Protein AF-A0A1B7HMC9-F1 (afdb_monomer_lite)

Radius of gyration: 49.66 Å; chains: 1; bounding box: 101×37×145 Å

InterPro domains:
  IPR019659 Protein of unknown function DUF2514 [PF10721] (7-173)

Sequence (177 aa):
MKTRYQLLIIAFVAAALGGIGYALHYNGYESGKFDDNQAWNIKWAERDGKDLLELAGRQEQERTEEQRRQNEINQVTADAQTQLDKARLDAAHAEHSADQLQLTITNIRRQLAASETSKLSSAATAGAARATATDMFAQLLIESDKAAGEYAAAADRARIAGLACERSYDAVVNHAE

Foldseek 3Di:
DVVVVVVVVVVVVVVVVVVVVVVVVVVVVVVVVVVVVVVVVVVVVVVVVVVVVVVVVVVVVVVVLVVQLVVQLVVLVVVLVVLLVVLVVVLVVLVVVLVVVLVVLVVVLVVLVVVLVVDDDPVSVVSVVVSVVSVVVSVVVSVVSVVVSVVSNVVSNVVSVVSSVVSSCCSVPVPPD

pLDDT: mean 89.77, std 12.34, range [39.28, 98.5]

Organism: NCBI:txid1354253

Secondary structure (DSSP, 8-state):
-HHHHHHHHHHHHHHHHHHHHHHHHHHHHHHHHHHHHHHHHHHHHHHHHHHHHHHHHHHHHHHHHHHHHHHHHHHHHHHHHHHHHHHHHHHHHHHHHHHHHHHHHHHHHHHHHHHHTT--SHHHHHHHHHHHHHHHHHHHHHHHHHHHHHHHHHHHHHHHHHHHHHHHHHHHHTT--

Structure (mmCIF, N/CA/C/O backbone):
data_AF-A0A1B7HMC9-F1
#
_entry.id   AF-A0A1B7HMC9-F1
#
loop_
_atom_site.group_PDB
_atom_site.id
_atom_site.type_symbol
_atom_site.label_atom_id
_atom_site.label_alt_id
_atom_site.label_comp_id
_atom_site.label_asym_id
_atom_site.label_entity_id
_atom_site.label_seq_id
_atom_site.pdbx_PDB_ins_code
_atom_site.Cartn_x
_atom_site.Cartn_y
_atom_site.Cartn_z
_atom_site.occupancy
_atom_site.B_iso_or_equiv
_atom_site.auth_seq_id
_atom_site.auth_comp_id
_atom_site.auth_asym_id
_atom_site.auth_atom_id
_atom_site.pdbx_PDB_model_num
ATOM 1 N N . MET A 1 1 ? 55.358 -24.977 -86.399 1.00 62.75 1 MET A N 1
ATOM 2 C CA . MET A 1 1 ? 55.686 -24.486 -85.036 1.00 62.75 1 MET A CA 1
ATOM 3 C C . MET A 1 1 ? 55.059 -23.124 -84.722 1.00 62.75 1 MET A C 1
ATOM 5 O O . MET A 1 1 ? 54.443 -23.004 -83.673 1.00 62.75 1 MET A O 1
ATOM 9 N N . LYS A 1 2 ? 55.122 -22.136 -85.628 1.00 69.88 2 LYS A N 1
ATOM 10 C CA . LYS A 1 2 ? 54.624 -20.759 -85.415 1.00 69.88 2 LYS A CA 1
ATOM 11 C C . LYS A 1 2 ? 53.134 -20.641 -85.025 1.00 69.88 2 LYS A C 1
ATOM 13 O O . LYS A 1 2 ? 52.815 -19.960 -84.060 1.00 69.88 2 LYS A O 1
ATOM 18 N N . THR A 1 3 ? 52.241 -21.366 -85.699 1.00 76.25 3 THR A N 1
ATOM 19 C CA . THR A 1 3 ? 50.784 -21.336 -85.439 1.00 76.25 3 THR A CA 1
ATOM 20 C C . THR A 1 3 ? 50.381 -21.959 -84.101 1.00 76.25 3 THR A C 1
ATOM 22 O O . THR A 1 3 ? 49.510 -21.440 -83.413 1.00 76.25 3 THR A O 1
ATOM 25 N N . ARG A 1 4 ? 51.055 -23.038 -83.681 1.00 77.94 4 ARG A N 1
ATOM 26 C CA . ARG A 1 4 ? 50.844 -23.660 -82.361 1.00 77.94 4 ARG A CA 1
ATOM 27 C C . ARG A 1 4 ? 51.242 -22.723 -81.218 1.00 77.94 4 ARG A C 1
ATOM 29 O O . ARG A 1 4 ? 50.529 -22.639 -80.229 1.00 77.94 4 ARG A O 1
ATOM 36 N N . TYR A 1 5 ? 52.341 -21.989 -81.381 1.00 81.12 5 TYR A N 1
ATOM 37 C CA . TYR A 1 5 ? 52.798 -21.012 -80.393 1.00 81.12 5 TYR A CA 1
ATOM 38 C C . TYR A 1 5 ? 51.840 -19.814 -80.282 1.00 81.12 5 TYR A C 1
ATOM 40 O O . TYR A 1 5 ? 51.532 -19.371 -79.183 1.00 81.12 5 TYR A O 1
ATOM 48 N N . GLN A 1 6 ? 51.288 -19.344 -81.407 1.00 82.81 6 GLN A N 1
ATOM 49 C CA . GLN A 1 6 ? 50.284 -18.271 -81.416 1.00 82.81 6 GLN A CA 1
ATOM 50 C C . GLN A 1 6 ? 48.989 -18.652 -80.683 1.00 82.81 6 GLN A C 1
ATOM 52 O O . GLN A 1 6 ? 48.467 -17.840 -79.926 1.00 82.81 6 GLN A O 1
ATOM 57 N N . LEU A 1 7 ? 48.492 -19.882 -80.849 1.00 86.50 7 LEU A N 1
ATOM 58 C CA . LEU A 1 7 ? 47.296 -20.351 -80.136 1.00 86.50 7 LEU A CA 1
ATOM 59 C C . LEU A 1 7 ? 47.519 -20.455 -78.621 1.00 86.50 7 LEU A C 1
ATOM 61 O O . LEU A 1 7 ? 46.642 -20.080 -77.848 1.00 86.50 7 LEU A O 1
ATOM 65 N N . LEU A 1 8 ? 48.704 -20.904 -78.195 1.00 88.00 8 LEU A N 1
ATOM 66 C CA . LEU A 1 8 ? 49.068 -20.949 -76.776 1.00 88.00 8 LEU A CA 1
ATOM 67 C C . LEU A 1 8 ? 49.170 -19.545 -76.165 1.00 88.00 8 LEU A C 1
ATOM 69 O O . LEU A 1 8 ? 48.688 -19.335 -75.055 1.00 88.00 8 LEU A O 1
ATOM 73 N N . ILE A 1 9 ? 49.725 -18.574 -76.901 1.00 88.50 9 ILE A N 1
ATOM 74 C CA . ILE A 1 9 ? 49.766 -17.173 -76.458 1.00 88.50 9 ILE A CA 1
ATOM 75 C C . ILE A 1 9 ? 48.349 -16.613 -76.297 1.00 88.50 9 ILE A C 1
ATOM 77 O O . ILE A 1 9 ? 48.056 -16.006 -75.273 1.00 88.50 9 ILE A O 1
ATOM 81 N N . ILE A 1 10 ? 47.455 -16.828 -77.268 1.00 89.50 10 ILE A N 1
ATOM 82 C CA . ILE A 1 10 ? 46.074 -16.321 -77.195 1.00 89.50 10 ILE A CA 1
ATOM 83 C C . ILE A 1 10 ? 45.329 -16.934 -76.004 1.00 89.50 10 ILE A C 1
ATOM 85 O O . ILE A 1 10 ? 44.672 -16.208 -75.260 1.00 89.50 10 ILE A O 1
ATOM 89 N N . ALA A 1 11 ? 45.463 -18.245 -75.784 1.00 90.62 11 ALA A N 1
ATOM 90 C CA . ALA A 1 11 ? 44.852 -18.917 -74.640 1.00 90.62 11 ALA A CA 1
ATOM 91 C C . ALA A 1 11 ? 45.384 -18.375 -73.302 1.00 90.62 11 ALA A C 1
ATOM 93 O O . ALA A 1 11 ? 44.604 -18.132 -72.382 1.00 90.62 11 ALA A O 1
ATOM 94 N N . PHE A 1 12 ? 46.693 -18.124 -73.210 1.00 93.75 12 PHE A N 1
ATOM 95 C CA . PHE A 1 12 ? 47.307 -17.528 -72.025 1.00 93.75 12 PHE A CA 1
ATOM 96 C C . PHE A 1 12 ? 46.808 -16.100 -71.773 1.00 93.75 12 PHE A C 1
ATOM 98 O O . PHE A 1 12 ? 46.446 -15.767 -70.648 1.00 93.75 12 PHE A O 1
ATOM 105 N N . VAL A 1 13 ? 46.720 -15.269 -72.817 1.00 94.06 13 VAL A N 1
ATOM 106 C CA . VAL A 1 13 ? 46.196 -13.898 -72.711 1.00 94.06 13 VAL A CA 1
ATOM 107 C C . VAL A 1 13 ? 44.725 -13.902 -72.288 1.00 94.06 13 VAL A C 1
ATOM 109 O O . VAL A 1 13 ? 44.351 -13.145 -71.397 1.00 94.06 13 VAL A O 1
ATOM 112 N N . ALA A 1 14 ? 43.893 -14.776 -72.858 1.00 93.31 14 ALA A N 1
ATOM 113 C CA . ALA A 1 14 ? 42.485 -14.888 -72.479 1.00 93.31 14 ALA A CA 1
ATOM 114 C C . ALA A 1 14 ? 42.310 -15.334 -71.016 1.00 93.31 14 ALA A C 1
ATOM 116 O O . ALA A 1 14 ? 41.505 -14.755 -70.288 1.00 93.31 14 ALA A O 1
ATOM 117 N N . ALA A 1 15 ? 43.099 -16.314 -70.561 1.00 94.00 15 ALA A N 1
ATOM 118 C CA . ALA A 1 15 ? 43.091 -16.757 -69.169 1.00 94.00 15 ALA A CA 1
ATOM 119 C C . ALA A 1 15 ? 43.576 -15.657 -68.209 1.00 94.00 15 ALA A C 1
ATOM 121 O O . ALA A 1 15 ? 42.969 -15.449 -67.159 1.00 94.00 15 ALA A O 1
ATOM 122 N N . ALA A 1 16 ? 44.620 -14.912 -68.586 1.00 94.94 16 ALA A N 1
ATOM 123 C CA . ALA A 1 16 ? 45.125 -13.789 -67.801 1.00 94.94 16 ALA A CA 1
ATOM 124 C C . ALA A 1 16 ? 44.074 -12.675 -67.666 1.00 94.94 16 ALA A C 1
ATOM 126 O O . ALA A 1 16 ? 43.823 -12.203 -66.560 1.00 94.94 16 ALA A O 1
ATOM 127 N N . LEU A 1 17 ? 43.405 -12.299 -68.761 1.00 95.00 17 LEU A N 1
ATOM 128 C CA . LEU A 1 17 ? 42.335 -11.297 -68.736 1.00 95.00 17 LEU A CA 1
ATOM 129 C C . LEU A 1 17 ? 41.126 -11.761 -67.912 1.00 95.00 17 LEU A C 1
ATOM 131 O O . LEU A 1 17 ? 40.585 -10.975 -67.136 1.00 95.00 17 LEU A O 1
ATOM 135 N N . GLY A 1 18 ? 40.737 -13.035 -68.023 1.00 95.00 18 GLY A N 1
ATOM 136 C CA . GLY A 1 18 ? 39.674 -13.619 -67.201 1.00 95.00 18 GLY A CA 1
ATOM 137 C C . GLY A 1 18 ? 40.011 -13.609 -65.706 1.00 95.00 18 GLY A C 1
ATOM 138 O O . GLY A 1 18 ? 39.182 -13.206 -64.892 1.00 95.00 18 GLY A O 1
ATOM 139 N N . GLY A 1 19 ? 41.243 -13.981 -65.344 1.00 95.81 19 GLY A N 1
ATOM 140 C CA . GLY A 1 19 ? 41.720 -13.952 -63.959 1.00 95.81 19 GLY A CA 1
ATOM 141 C C . GLY A 1 19 ? 41.773 -12.539 -63.374 1.00 95.81 19 GLY A C 1
ATOM 142 O O . GLY A 1 19 ? 41.333 -12.327 -62.245 1.00 95.81 19 GLY A O 1
ATOM 143 N N . ILE A 1 20 ? 42.240 -11.559 -64.155 1.00 95.12 20 ILE A N 1
ATOM 144 C CA . ILE A 1 20 ? 42.247 -10.144 -63.753 1.00 95.12 20 ILE A CA 1
ATOM 145 C C . ILE A 1 20 ? 40.815 -9.637 -63.555 1.00 95.12 20 ILE A C 1
ATOM 147 O O . ILE A 1 20 ? 40.525 -9.022 -62.530 1.00 95.12 20 ILE A O 1
ATOM 151 N N . GLY A 1 21 ? 39.905 -9.929 -64.490 1.00 96.38 21 GLY A N 1
ATOM 152 C CA . GLY A 1 21 ? 38.497 -9.545 -64.374 1.00 96.38 21 GLY A CA 1
ATOM 153 C C . GLY A 1 21 ? 37.831 -10.126 -63.124 1.00 96.38 21 GLY A C 1
ATOM 154 O O . GLY A 1 21 ? 37.174 -9.397 -62.382 1.00 96.38 21 GLY A O 1
ATOM 155 N N . TYR A 1 22 ? 38.065 -11.412 -62.843 1.00 96.12 22 TYR A N 1
ATOM 156 C CA . TYR A 1 22 ? 37.575 -12.063 -61.627 1.00 96.12 22 TYR A CA 1
ATOM 157 C C . TYR A 1 22 ? 38.139 -11.412 -60.358 1.00 96.12 22 TYR A C 1
ATOM 159 O O . TYR A 1 22 ? 37.379 -11.112 -59.441 1.00 96.12 22 TYR A O 1
ATOM 167 N N . ALA A 1 23 ? 39.448 -11.146 -60.309 1.00 94.94 23 ALA A N 1
ATOM 168 C CA . ALA A 1 23 ? 40.081 -10.516 -59.154 1.00 94.94 23 ALA A CA 1
ATOM 169 C C . ALA A 1 23 ? 39.532 -9.104 -58.895 1.00 94.94 23 ALA A C 1
ATOM 171 O O . ALA A 1 23 ? 39.254 -8.765 -57.747 1.00 94.94 23 ALA A O 1
ATOM 172 N N . LEU A 1 24 ? 39.330 -8.293 -59.939 1.00 95.19 24 LEU A N 1
ATOM 173 C CA . LEU A 1 24 ? 38.740 -6.957 -59.807 1.00 95.19 24 LEU A CA 1
ATOM 174 C C . LEU A 1 24 ? 37.296 -7.025 -59.297 1.00 95.19 24 LEU A C 1
ATOM 176 O O . LEU A 1 24 ? 36.944 -6.302 -58.367 1.00 95.19 24 LEU A O 1
ATOM 180 N N . HIS A 1 25 ? 36.482 -7.923 -59.859 1.00 95.81 25 HIS A N 1
ATOM 181 C CA . HIS A 1 25 ? 35.101 -8.111 -59.419 1.00 95.81 25 HIS A CA 1
ATOM 182 C C . HIS A 1 25 ? 35.027 -8.603 -57.967 1.00 95.81 25 HIS A C 1
ATOM 184 O O . HIS A 1 25 ? 34.264 -8.059 -57.176 1.00 95.81 25 HIS A O 1
ATOM 190 N N . TYR A 1 26 ? 35.830 -9.605 -57.598 1.00 95.44 26 TYR A N 1
ATOM 191 C CA . TYR A 1 26 ? 35.846 -10.172 -56.249 1.00 95.44 26 TYR A CA 1
ATOM 192 C C . TYR A 1 26 ? 36.278 -9.143 -55.197 1.00 95.44 26 TYR A C 1
ATOM 194 O O . TYR A 1 26 ? 35.576 -8.956 -54.207 1.00 95.44 26 TYR A O 1
ATOM 202 N N . ASN A 1 27 ? 37.389 -8.429 -55.426 1.00 94.31 27 ASN A N 1
ATOM 203 C CA . ASN A 1 27 ? 37.856 -7.400 -54.491 1.00 94.31 27 ASN A CA 1
ATOM 204 C C . ASN A 1 27 ? 36.856 -6.240 -54.374 1.00 94.31 27 ASN A C 1
ATOM 206 O O . ASN A 1 27 ? 36.602 -5.770 -53.269 1.00 94.31 27 ASN A O 1
ATOM 210 N N . GLY A 1 28 ? 36.259 -5.804 -55.489 1.00 95.25 28 GLY A N 1
ATOM 211 C CA . GLY A 1 28 ? 35.226 -4.766 -55.472 1.00 95.25 28 GLY A CA 1
ATOM 212 C C . GLY A 1 28 ? 33.970 -5.194 -54.708 1.00 95.25 28 GLY A C 1
ATOM 213 O O . GLY A 1 28 ? 33.452 -4.427 -53.901 1.00 95.25 28 GLY A O 1
ATOM 214 N N . TYR A 1 29 ? 33.511 -6.432 -54.912 1.00 95.38 29 TYR A N 1
ATOM 215 C CA . TYR A 1 29 ? 32.356 -6.995 -54.210 1.00 95.38 29 TYR A CA 1
ATOM 216 C C . TYR A 1 29 ? 32.592 -7.122 -52.699 1.00 95.38 29 TYR A C 1
ATOM 218 O O . TYR A 1 29 ? 31.737 -6.720 -51.911 1.00 95.38 29 TYR A O 1
ATOM 226 N N . GLU A 1 30 ? 33.752 -7.639 -52.283 1.00 94.62 30 GLU A N 1
ATOM 227 C CA . GLU A 1 30 ? 34.087 -7.766 -50.859 1.00 94.62 30 GLU A CA 1
ATOM 228 C C . GLU A 1 30 ? 34.289 -6.402 -50.185 1.00 94.62 30 GLU A C 1
ATOM 230 O O . GLU A 1 30 ? 33.806 -6.209 -49.070 1.00 94.62 30 GLU A O 1
ATOM 235 N N . SER A 1 31 ? 34.911 -5.431 -50.867 1.00 94.75 31 SER A N 1
ATOM 236 C CA . SER A 1 31 ? 35.015 -4.054 -50.361 1.00 94.75 31 SER A CA 1
ATOM 237 C C . SER A 1 31 ? 33.635 -3.422 -50.173 1.00 94.75 31 SER A C 1
ATOM 239 O O . SER A 1 31 ? 33.355 -2.882 -49.109 1.00 94.75 31 SER A O 1
ATOM 241 N N . GLY A 1 32 ? 32.747 -3.544 -51.166 1.00 95.06 32 GLY A N 1
ATOM 242 C CA . GLY A 1 32 ? 31.390 -3.000 -51.075 1.00 95.06 32 GLY A CA 1
ATOM 243 C C . GLY A 1 32 ? 30.581 -3.631 -49.941 1.00 95.06 32 GLY A C 1
ATOM 244 O O . GLY A 1 32 ? 29.964 -2.923 -49.153 1.00 95.06 32 GLY A O 1
ATOM 245 N N . LYS A 1 33 ? 30.649 -4.961 -49.789 1.00 96.25 33 LYS A N 1
ATOM 246 C CA . LYS A 1 33 ? 30.034 -5.658 -48.649 1.00 96.25 33 LYS A CA 1
ATOM 247 C C . LYS A 1 33 ? 30.577 -5.183 -47.308 1.00 96.25 33 LYS A C 1
ATOM 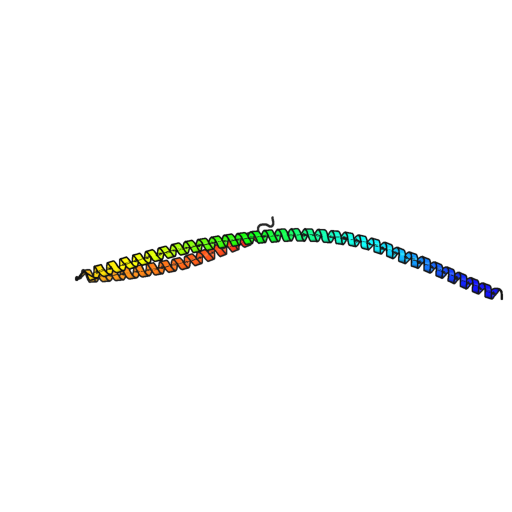249 O O . LYS A 1 33 ? 29.807 -5.085 -46.356 1.00 96.25 33 LYS A O 1
ATOM 254 N N . PHE A 1 34 ? 31.887 -4.966 -47.207 1.00 94.69 34 PHE A N 1
ATOM 255 C CA . PHE A 1 34 ? 32.511 -4.508 -45.972 1.00 94.69 34 PHE A CA 1
ATOM 256 C C . PHE A 1 34 ? 32.007 -3.114 -45.581 1.00 94.69 34 PHE A C 1
ATOM 258 O O . PHE A 1 34 ? 31.570 -2.937 -44.443 1.00 94.69 34 PHE A O 1
ATOM 265 N N . ASP A 1 35 ? 31.994 -2.173 -46.527 1.00 95.75 35 ASP A N 1
ATOM 266 C CA . ASP A 1 35 ? 31.519 -0.803 -46.310 1.00 95.75 35 ASP A CA 1
ATOM 267 C C . ASP A 1 35 ? 30.026 -0.778 -45.949 1.00 95.75 35 ASP A C 1
ATOM 269 O O . ASP A 1 35 ? 29.634 -0.141 -44.967 1.00 95.75 35 ASP A O 1
ATOM 273 N N . ASP A 1 36 ? 29.196 -1.540 -46.672 1.00 96.62 36 ASP A N 1
ATOM 274 C CA . ASP A 1 36 ? 27.768 -1.679 -46.371 1.00 96.62 36 ASP A CA 1
ATOM 275 C C . ASP A 1 36 ? 27.554 -2.273 -44.976 1.00 96.62 36 ASP A C 1
ATOM 277 O O . ASP A 1 36 ? 26.768 -1.746 -44.187 1.00 96.62 36 ASP A O 1
ATOM 281 N N . ASN A 1 37 ? 28.269 -3.347 -44.631 1.00 97.31 37 ASN A N 1
ATOM 282 C CA . ASN A 1 37 ? 28.161 -3.981 -43.320 1.00 97.31 37 ASN A CA 1
ATOM 283 C C . ASN A 1 37 ? 28.594 -3.024 -42.201 1.00 97.31 37 ASN A C 1
ATOM 285 O O . ASN A 1 37 ? 27.930 -2.944 -41.171 1.00 97.31 37 ASN A O 1
ATOM 289 N N . GLN A 1 38 ? 29.669 -2.255 -42.398 1.00 97.06 38 GLN A N 1
ATOM 290 C CA . GLN A 1 38 ? 30.097 -1.236 -41.440 1.00 97.06 38 GLN A CA 1
ATOM 291 C C . GLN A 1 38 ? 29.033 -0.141 -41.278 1.00 97.06 38 GLN A C 1
ATOM 293 O O . GLN A 1 38 ? 28.673 0.201 -40.149 1.00 97.06 38 GLN A O 1
ATOM 298 N N . ALA A 1 39 ? 28.490 0.372 -42.384 1.00 97.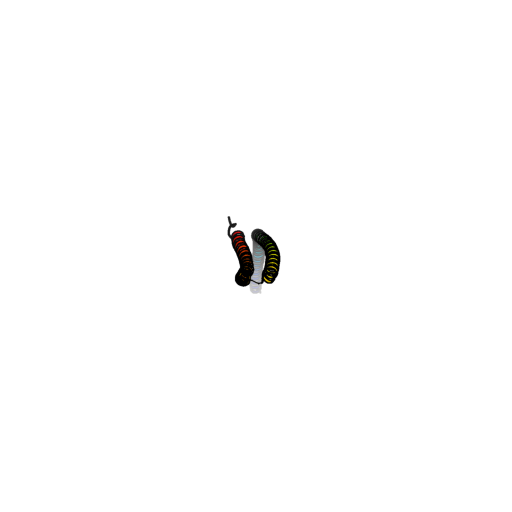38 39 ALA A N 1
ATOM 299 C CA . ALA A 1 39 ? 27.448 1.392 -42.368 1.00 97.38 39 ALA A CA 1
ATOM 300 C C . ALA A 1 39 ? 26.170 0.898 -41.669 1.00 97.38 39 ALA A C 1
ATOM 302 O O . ALA A 1 39 ? 25.568 1.636 -40.884 1.00 97.38 39 ALA A O 1
ATOM 303 N N . TRP A 1 40 ? 25.761 -0.350 -41.908 1.00 97.94 40 TRP A N 1
ATOM 304 C CA . TRP A 1 40 ? 24.619 -0.967 -41.232 1.00 97.94 40 TRP A CA 1
ATOM 305 C C . TRP A 1 40 ? 24.872 -1.206 -39.744 1.00 97.94 40 TRP A C 1
ATOM 307 O O . TRP A 1 40 ? 24.000 -0.887 -38.937 1.00 97.94 40 TRP A O 1
ATOM 317 N N . ASN A 1 41 ? 26.066 -1.667 -39.362 1.00 98.00 41 ASN A N 1
ATOM 318 C CA . ASN A 1 41 ? 26.430 -1.849 -37.955 1.00 98.00 41 ASN A CA 1
ATOM 319 C C . ASN A 1 41 ? 26.354 -0.535 -37.169 1.00 98.00 41 ASN A C 1
ATOM 321 O O . ASN A 1 41 ? 25.841 -0.523 -36.053 1.00 98.00 41 ASN A O 1
ATOM 325 N N . ILE A 1 42 ? 26.808 0.581 -37.753 1.00 97.88 42 ILE A N 1
ATOM 326 C CA . ILE A 1 42 ? 26.701 1.907 -37.124 1.00 97.88 42 ILE A CA 1
ATOM 327 C C . ILE A 1 42 ? 25.231 2.305 -36.947 1.00 97.88 42 ILE A C 1
ATOM 329 O O . ILE A 1 42 ? 24.839 2.728 -35.861 1.00 97.88 42 ILE A O 1
ATOM 333 N N . LYS A 1 43 ? 24.400 2.128 -37.982 1.00 98.00 43 LYS A N 1
ATOM 334 C CA . LYS A 1 43 ? 22.963 2.446 -37.916 1.00 98.00 43 LYS A CA 1
ATOM 335 C C . LYS A 1 43 ? 22.233 1.620 -36.857 1.00 98.00 43 LYS A C 1
ATOM 337 O O . LYS A 1 43 ? 21.375 2.153 -36.158 1.00 98.00 43 LYS A O 1
ATOM 342 N N . TRP A 1 44 ? 22.552 0.332 -36.737 1.00 98.31 44 TRP A N 1
ATOM 343 C CA . TRP A 1 44 ? 21.976 -0.522 -35.699 1.00 98.31 44 TRP A CA 1
ATOM 344 C C . TRP A 1 44 ? 22.454 -0.126 -34.311 1.00 98.31 44 TRP A C 1
ATOM 346 O O . TRP A 1 44 ? 21.617 0.012 -33.434 1.00 98.31 44 TRP A O 1
ATOM 356 N N . ALA A 1 45 ? 23.746 0.154 -34.124 1.00 98.19 45 ALA A N 1
ATOM 357 C CA . ALA A 1 45 ? 24.254 0.621 -32.837 1.00 98.19 45 ALA A CA 1
ATOM 358 C C . ALA A 1 45 ? 23.593 1.941 -32.395 1.00 98.19 45 ALA A C 1
ATOM 360 O O . ALA A 1 45 ? 23.254 2.099 -31.224 1.00 98.19 45 ALA A O 1
ATOM 361 N N . GLU A 1 46 ? 23.365 2.877 -33.324 1.00 98.06 46 GLU A N 1
ATOM 362 C CA . GLU A 1 46 ? 22.644 4.122 -33.035 1.00 98.06 46 GLU A CA 1
ATOM 363 C C . GLU A 1 46 ? 21.182 3.860 -32.646 1.00 98.06 46 GLU A C 1
ATOM 365 O O . GLU A 1 46 ? 20.697 4.423 -31.662 1.00 98.06 46 GLU A O 1
ATOM 370 N N . ARG A 1 47 ? 20.480 3.001 -33.398 1.00 98.19 47 ARG A N 1
ATOM 371 C CA . ARG A 1 47 ? 19.098 2.608 -33.089 1.00 98.19 47 ARG A CA 1
ATOM 372 C C . ARG A 1 47 ? 19.018 1.920 -31.730 1.00 98.19 47 ARG A C 1
ATOM 374 O O . ARG A 1 47 ? 18.240 2.352 -30.895 1.00 98.19 47 ARG A O 1
ATOM 381 N N . ASP A 1 48 ? 19.843 0.909 -31.491 1.00 98.38 48 ASP A N 1
ATOM 382 C CA . ASP A 1 48 ? 19.834 0.136 -30.250 1.00 98.38 48 ASP A CA 1
ATOM 383 C C . ASP A 1 48 ? 20.167 1.043 -29.051 1.00 98.38 48 ASP A C 1
ATOM 385 O O . ASP A 1 48 ? 19.569 0.914 -27.986 1.00 98.38 48 ASP A O 1
ATOM 389 N N . GLY A 1 49 ? 21.054 2.030 -29.230 1.00 98.19 49 GLY A N 1
ATOM 390 C CA . GLY A 1 49 ? 21.318 3.061 -28.224 1.00 98.19 49 GLY A CA 1
ATOM 391 C C . GLY A 1 49 ? 20.095 3.931 -27.906 1.00 98.19 49 GLY A C 1
ATOM 392 O O . GLY A 1 49 ? 19.820 4.194 -26.734 1.00 98.19 49 GLY A O 1
ATOM 393 N N . LYS A 1 50 ? 19.338 4.354 -28.928 1.00 98.06 50 LYS A N 1
ATOM 394 C CA . LYS A 1 50 ? 18.073 5.091 -28.752 1.00 98.06 50 LYS A CA 1
ATOM 395 C C . LYS A 1 50 ? 17.013 4.226 -28.073 1.00 98.06 50 LYS A C 1
ATOM 397 O O . LYS A 1 50 ? 16.420 4.668 -27.093 1.00 98.06 50 LYS A O 1
ATOM 402 N N . ASP A 1 51 ? 16.847 2.987 -28.524 1.00 98.38 51 ASP A N 1
ATOM 403 C CA . ASP A 1 51 ? 15.879 2.036 -27.973 1.00 98.38 51 ASP A CA 1
ATOM 404 C C . ASP A 1 51 ? 16.160 1.750 -26.488 1.00 98.38 51 ASP A C 1
ATOM 406 O O . ASP A 1 51 ? 15.234 1.709 -25.675 1.00 98.38 51 ASP A O 1
ATOM 410 N N . LEU A 1 52 ? 17.436 1.610 -26.103 1.00 98.38 52 LEU A N 1
ATOM 411 C CA . LEU A 1 52 ? 17.848 1.443 -24.705 1.00 98.38 52 LEU A CA 1
ATOM 412 C C . LEU A 1 52 ? 17.556 2.685 -23.858 1.00 98.38 52 LEU A C 1
ATOM 414 O O . LEU A 1 52 ? 17.104 2.547 -22.721 1.00 98.38 52 LEU A O 1
ATOM 418 N N . LEU A 1 53 ? 17.791 3.886 -24.393 1.00 98.12 53 LEU A N 1
ATOM 419 C CA . LEU A 1 53 ? 17.489 5.135 -23.692 1.00 98.12 53 LEU A CA 1
ATOM 420 C C . LEU A 1 53 ? 15.979 5.295 -23.471 1.00 98.12 53 LEU A C 1
ATOM 422 O O . LEU A 1 53 ? 15.544 5.623 -22.369 1.00 98.12 53 LEU A O 1
ATOM 426 N N . GLU A 1 54 ? 15.175 5.025 -24.498 1.00 98.06 54 GLU A N 1
ATOM 427 C CA . GLU A 1 54 ? 13.718 5.059 -24.395 1.00 98.06 54 GLU A CA 1
ATOM 428 C C . GLU A 1 54 ? 13.185 4.001 -23.425 1.00 98.06 54 GLU A C 1
ATOM 430 O O . GLU A 1 54 ? 12.280 4.279 -22.637 1.00 98.06 54 GLU A O 1
ATOM 435 N N . LEU A 1 55 ? 13.752 2.791 -23.452 1.00 98.31 55 LEU A N 1
ATOM 436 C CA . LEU A 1 55 ? 13.405 1.732 -22.510 1.00 98.31 55 LEU A CA 1
ATOM 437 C C . LEU A 1 55 ? 13.732 2.139 -21.072 1.00 98.31 55 LEU A C 1
ATOM 439 O O . LEU A 1 55 ? 12.883 1.969 -20.200 1.00 98.31 55 LEU A O 1
ATOM 443 N N . ALA A 1 56 ? 14.919 2.699 -20.830 1.00 98.12 56 ALA A N 1
ATOM 444 C CA . ALA A 1 56 ? 15.312 3.188 -19.512 1.00 98.12 56 ALA A CA 1
ATOM 445 C C . ALA A 1 56 ? 14.375 4.304 -19.024 1.00 98.12 56 ALA A C 1
ATOM 447 O O . ALA A 1 56 ? 13.948 4.282 -17.871 1.00 98.12 56 ALA A O 1
ATOM 448 N N . GLY A 1 57 ? 13.992 5.231 -19.909 1.00 97.94 57 GLY A N 1
ATOM 449 C CA . GLY A 1 57 ? 13.022 6.283 -19.601 1.00 97.94 57 GLY A CA 1
ATOM 450 C C . GLY A 1 57 ? 11.651 5.731 -19.205 1.00 97.94 57 GLY A C 1
ATOM 451 O O . GLY A 1 57 ? 11.111 6.125 -18.173 1.00 97.94 57 GLY A O 1
ATOM 452 N N . ARG A 1 58 ? 11.113 4.770 -19.971 1.00 97.94 58 ARG A N 1
ATOM 453 C CA . ARG A 1 58 ? 9.841 4.105 -19.636 1.00 97.94 58 ARG A CA 1
ATOM 454 C C . ARG A 1 58 ? 9.929 3.332 -18.321 1.00 97.94 58 ARG A C 1
ATOM 456 O O . ARG A 1 58 ? 9.049 3.463 -17.484 1.00 97.94 58 ARG A O 1
ATOM 463 N N . GLN A 1 59 ? 10.998 2.564 -18.109 1.00 98.12 59 GLN A N 1
ATOM 464 C CA . GLN A 1 59 ? 11.199 1.821 -16.860 1.00 98.12 59 GLN A CA 1
ATOM 465 C C . GLN A 1 59 ? 11.250 2.745 -15.643 1.00 98.12 59 GLN A C 1
ATOM 467 O O . GLN A 1 59 ? 10.702 2.408 -14.598 1.00 98.12 59 GLN A O 1
ATOM 472 N N . GLU A 1 60 ? 11.892 3.905 -15.764 1.00 98.00 60 GLU A N 1
ATOM 473 C CA . GLU A 1 60 ? 11.965 4.862 -14.665 1.00 98.00 60 GLU A CA 1
ATOM 474 C C . GLU A 1 60 ? 10.609 5.500 -14.354 1.00 98.00 60 GLU A C 1
ATOM 476 O O . GLU A 1 60 ? 10.242 5.617 -13.184 1.00 98.00 60 GLU A O 1
ATOM 481 N N . GLN A 1 61 ? 9.834 5.845 -15.386 1.00 96.44 61 GLN A N 1
ATOM 482 C CA . GLN A 1 61 ? 8.469 6.350 -15.220 1.00 96.44 61 GLN A CA 1
ATOM 483 C C . GLN A 1 61 ? 7.570 5.316 -14.532 1.00 96.44 61 GLN A C 1
ATOM 485 O O . GLN A 1 61 ? 6.939 5.633 -13.525 1.00 96.44 61 GLN A O 1
ATOM 490 N N . GLU A 1 62 ? 7.581 4.067 -15.003 1.00 96.19 62 GLU A N 1
ATOM 491 C CA . GLU A 1 62 ? 6.783 2.990 -14.408 1.00 96.19 62 GLU A CA 1
ATOM 492 C C . GLU A 1 62 ? 7.204 2.688 -12.963 1.00 96.19 62 GLU A C 1
ATOM 494 O O . GLU A 1 62 ? 6.348 2.534 -12.095 1.00 96.19 62 GLU A O 1
ATOM 499 N N . ARG A 1 63 ? 8.512 2.671 -12.660 1.00 96.75 63 ARG A N 1
ATOM 500 C CA . ARG A 1 63 ? 8.998 2.473 -11.281 1.00 96.75 63 ARG A CA 1
ATOM 501 C C . ARG A 1 63 ? 8.644 3.627 -10.356 1.00 96.75 63 ARG A C 1
ATOM 503 O O . ARG A 1 63 ? 8.386 3.392 -9.178 1.00 96.75 63 ARG A O 1
ATOM 510 N N . THR A 1 64 ? 8.664 4.859 -10.856 1.00 96.31 64 THR A N 1
ATOM 511 C CA . THR A 1 64 ? 8.245 6.033 -10.080 1.00 96.31 64 THR A CA 1
ATOM 512 C C . THR A 1 64 ? 6.771 5.913 -9.713 1.00 96.31 64 THR A C 1
ATOM 514 O O . THR A 1 64 ? 6.394 6.110 -8.558 1.00 96.31 64 THR A O 1
ATOM 517 N N . GLU A 1 65 ? 5.946 5.523 -10.678 1.00 92.75 65 GLU A N 1
ATOM 518 C CA . GLU A 1 65 ? 4.512 5.361 -10.486 1.00 92.75 65 GLU A CA 1
ATOM 519 C C . GLU A 1 65 ? 4.171 4.154 -9.589 1.00 92.75 65 GLU A C 1
ATOM 521 O O . GLU A 1 65 ? 3.303 4.240 -8.720 1.00 92.75 65 GLU A O 1
ATOM 526 N N . GLU A 1 66 ? 4.901 3.044 -9.715 1.00 93.88 66 GLU A N 1
ATOM 527 C CA . GLU A 1 66 ? 4.812 1.904 -8.796 1.00 93.88 66 GLU A CA 1
ATOM 528 C C . GLU A 1 66 ? 5.156 2.313 -7.356 1.00 93.88 66 GLU A C 1
ATOM 530 O O . GLU A 1 66 ? 4.392 2.024 -6.433 1.00 93.88 66 GLU A O 1
ATOM 535 N N . GLN A 1 67 ? 6.263 3.035 -7.154 1.00 96.00 67 GLN A N 1
ATOM 536 C CA . GLN A 1 67 ? 6.667 3.521 -5.831 1.00 96.00 67 GLN A CA 1
ATOM 537 C C . GLN A 1 67 ? 5.642 4.488 -5.238 1.00 96.00 67 GLN A C 1
ATOM 539 O O . GLN A 1 67 ? 5.358 4.417 -4.041 1.00 96.00 67 GLN A O 1
ATOM 544 N N . ARG A 1 68 ? 5.060 5.370 -6.060 1.00 93.00 68 ARG A N 1
ATOM 545 C CA . ARG A 1 68 ? 3.983 6.270 -5.637 1.00 93.00 68 ARG A CA 1
ATOM 546 C C . ARG A 1 68 ? 2.782 5.473 -5.121 1.00 93.00 68 ARG A C 1
ATOM 548 O O . ARG A 1 68 ? 2.401 5.654 -3.965 1.00 93.00 68 ARG A O 1
ATOM 555 N N . ARG A 1 69 ? 2.252 4.542 -5.925 1.00 92.12 69 ARG A N 1
ATOM 556 C CA . ARG A 1 69 ? 1.112 3.687 -5.539 1.00 92.12 69 ARG A CA 1
ATOM 557 C C . ARG A 1 69 ? 1.411 2.867 -4.285 1.00 92.12 69 ARG A C 1
ATOM 559 O O . ARG A 1 69 ? 0.583 2.798 -3.379 1.00 92.12 69 ARG A O 1
ATOM 566 N N . GLN A 1 70 ? 2.609 2.294 -4.184 1.00 95.38 70 GLN A N 1
ATOM 567 C CA . GLN A 1 70 ? 3.013 1.535 -3.002 1.00 95.38 70 GLN A CA 1
ATOM 568 C C . GLN A 1 70 ? 3.059 2.411 -1.743 1.00 95.38 70 GLN A C 1
ATOM 570 O O . GLN A 1 70 ? 2.615 1.979 -0.679 1.00 95.38 70 GLN A O 1
ATOM 575 N N . ASN A 1 71 ? 3.567 3.642 -1.845 1.00 95.94 71 ASN A N 1
ATOM 576 C CA . ASN A 1 71 ? 3.615 4.571 -0.718 1.00 95.94 71 ASN A CA 1
ATOM 577 C C . ASN A 1 71 ? 2.217 4.964 -0.231 1.00 95.94 71 ASN A C 1
ATOM 579 O O . ASN A 1 71 ? 1.992 5.011 0.977 1.00 95.94 71 ASN A O 1
ATOM 583 N N . GLU A 1 72 ? 1.272 5.191 -1.138 1.00 95.62 72 GLU A N 1
ATOM 584 C CA . GLU A 1 72 ? -0.115 5.498 -0.773 1.00 95.62 72 GLU A CA 1
ATOM 585 C C . GLU A 1 72 ? -0.792 4.312 -0.079 1.00 95.62 72 GLU A C 1
ATOM 587 O O . GLU A 1 72 ? -1.384 4.477 0.987 1.00 95.62 72 GLU A O 1
ATOM 592 N N . ILE A 1 73 ? -0.620 3.089 -0.592 1.00 96.44 73 ILE A N 1
ATOM 593 C CA . ILE A 1 73 ? -1.123 1.877 0.074 1.00 96.44 73 ILE A CA 1
ATOM 594 C C . ILE A 1 73 ? -0.487 1.681 1.457 1.00 96.44 73 ILE A C 1
ATOM 596 O O . ILE A 1 73 ? -1.173 1.297 2.411 1.00 96.44 73 ILE A O 1
ATOM 600 N N . ASN A 1 74 ? 0.806 1.982 1.605 1.00 97.38 74 ASN A N 1
ATOM 601 C CA . ASN A 1 74 ? 1.480 1.930 2.902 1.00 97.38 74 ASN A CA 1
ATOM 602 C C . ASN A 1 74 ? 0.861 2.927 3.894 1.00 97.38 74 ASN A C 1
ATOM 604 O O . ASN A 1 74 ? 0.657 2.576 5.057 1.00 97.38 74 ASN A O 1
ATOM 608 N N . GLN A 1 75 ? 0.522 4.139 3.444 1.00 96.94 75 GLN A N 1
ATOM 609 C CA . GLN A 1 75 ? -0.162 5.137 4.272 1.00 96.94 75 GLN A CA 1
ATOM 610 C C . GLN A 1 75 ? -1.566 4.676 4.669 1.00 96.94 75 GLN A C 1
ATOM 612 O O . GLN A 1 75 ? -1.898 4.706 5.851 1.00 96.94 75 GLN A O 1
ATOM 617 N N . VAL A 1 76 ? -2.359 4.158 3.724 1.00 97.62 76 VAL A N 1
ATOM 618 C CA . VAL A 1 76 ? -3.694 3.606 4.020 1.00 97.62 76 VAL A CA 1
ATOM 619 C C . VAL A 1 76 ? -3.608 2.482 5.055 1.00 97.62 76 VAL A C 1
ATOM 621 O O . VAL A 1 76 ? -4.411 2.426 5.988 1.00 97.62 76 VAL A O 1
ATOM 624 N N . THR A 1 77 ? -2.604 1.614 4.932 1.00 97.62 77 THR A N 1
ATOM 625 C CA . THR A 1 77 ? -2.364 0.518 5.880 1.00 97.62 77 THR A CA 1
ATOM 626 C C . THR A 1 77 ? -1.991 1.045 7.268 1.00 97.62 77 THR A C 1
ATOM 628 O O . THR A 1 77 ? -2.538 0.580 8.269 1.00 97.62 77 THR A O 1
ATOM 631 N N . ALA A 1 78 ? -1.095 2.032 7.348 1.00 98.31 78 ALA A N 1
ATOM 632 C CA . ALA A 1 78 ? -0.682 2.643 8.611 1.00 98.31 78 ALA A CA 1
ATOM 633 C C . ALA A 1 78 ? -1.845 3.369 9.315 1.00 98.31 78 ALA A C 1
ATOM 635 O O . ALA A 1 78 ? -2.031 3.227 10.529 1.00 98.31 78 ALA A O 1
ATOM 636 N N . ASP A 1 79 ? -2.671 4.087 8.555 1.00 98.06 79 ASP A N 1
ATOM 637 C CA . ASP A 1 79 ? -3.875 4.752 9.054 1.00 98.06 79 ASP A CA 1
ATOM 638 C C . ASP A 1 79 ? -4.901 3.743 9.579 1.00 98.06 79 ASP A C 1
ATOM 640 O O . ASP A 1 79 ? -5.481 3.936 10.651 1.00 98.06 79 ASP A O 1
ATOM 644 N N . ALA A 1 80 ? -5.127 2.650 8.844 1.00 98.06 80 ALA A N 1
ATOM 645 C CA . ALA A 1 80 ? -6.029 1.583 9.264 1.00 98.06 80 ALA A CA 1
ATOM 646 C C . ALA A 1 80 ? -5.538 0.914 10.554 1.00 98.06 80 ALA A C 1
ATOM 648 O O . ALA A 1 80 ? -6.328 0.695 11.473 1.00 98.06 80 ALA A O 1
ATOM 649 N N . GLN A 1 81 ? -4.232 0.654 10.664 1.00 98.25 81 GLN A N 1
ATOM 650 C CA . GLN A 1 81 ? -3.637 0.088 11.873 1.00 98.25 81 GLN A CA 1
ATOM 651 C C . GLN A 1 81 ? -3.792 1.031 13.073 1.00 98.25 81 GLN A C 1
ATOM 653 O O . GLN A 1 81 ? -4.221 0.602 14.142 1.00 98.25 81 GLN A O 1
ATOM 658 N N . THR A 1 82 ? -3.555 2.329 12.875 1.00 98.50 82 THR A N 1
ATOM 659 C CA . THR A 1 82 ? -3.763 3.352 13.912 1.00 98.50 82 THR A CA 1
ATOM 660 C C . THR A 1 82 ? -5.218 3.385 14.387 1.00 98.50 82 THR A C 1
ATOM 662 O O . THR A 1 82 ? -5.486 3.456 15.588 1.00 98.50 82 THR A O 1
ATOM 665 N N . GLN A 1 83 ? -6.179 3.294 13.463 1.00 98.25 83 GLN A N 1
ATOM 666 C CA . GLN A 1 83 ? -7.598 3.235 13.815 1.00 98.25 83 GLN A CA 1
ATOM 667 C C . GLN A 1 83 ? -7.966 1.945 14.556 1.00 98.25 83 GLN A C 1
ATOM 669 O O . GLN A 1 83 ? -8.748 2.003 15.504 1.00 98.25 83 GLN A O 1
ATOM 674 N N . LEU A 1 84 ? -7.391 0.800 14.175 1.00 98.12 84 LEU A N 1
ATOM 675 C CA . LEU A 1 84 ? -7.592 -0.464 14.889 1.00 98.12 84 LEU A CA 1
ATOM 676 C C . LEU A 1 84 ? -7.071 -0.385 16.321 1.00 98.12 84 LEU A C 1
ATOM 678 O O . LEU A 1 84 ? -7.745 -0.845 17.240 1.00 98.12 84 LEU A O 1
ATOM 682 N N . ASP A 1 85 ? -5.895 0.201 16.524 1.00 98.25 85 ASP A N 1
ATOM 683 C CA . ASP A 1 85 ? -5.304 0.321 17.855 1.00 98.25 85 ASP A CA 1
ATOM 684 C C . ASP A 1 85 ? -6.096 1.285 18.740 1.00 98.25 85 ASP A C 1
ATOM 686 O O . ASP A 1 85 ? -6.319 0.996 19.917 1.00 98.25 85 ASP A O 1
ATOM 690 N N . LYS A 1 86 ? -6.635 2.365 18.161 1.00 98.19 86 LYS A N 1
ATOM 691 C CA . LYS A 1 86 ? -7.586 3.234 18.857 1.00 98.19 86 LYS A CA 1
ATOM 692 C C . LYS A 1 86 ? -8.866 2.486 19.247 1.00 98.19 86 LYS A C 1
ATOM 694 O O . LYS A 1 86 ? -9.249 2.530 20.409 1.00 98.19 86 LYS A O 1
ATOM 699 N N . ALA A 1 87 ? -9.485 1.757 18.319 1.00 97.38 87 ALA A N 1
ATOM 700 C CA . ALA A 1 87 ? -10.702 0.992 18.602 1.00 97.38 87 ALA A CA 1
ATOM 701 C C . ALA A 1 87 ? -10.474 -0.085 19.679 1.00 97.38 87 ALA A C 1
ATOM 703 O O . ALA A 1 87 ? -11.331 -0.316 20.526 1.00 97.38 87 ALA A O 1
ATOM 704 N N . ARG A 1 88 ? -9.294 -0.720 19.695 1.00 97.06 88 ARG A N 1
ATOM 705 C CA . ARG A 1 88 ? -8.894 -1.663 20.754 1.00 97.06 88 ARG A CA 1
ATOM 706 C C . ARG A 1 88 ? -8.766 -0.984 22.114 1.00 97.06 88 ARG A C 1
ATOM 708 O O . ARG A 1 88 ? -9.200 -1.556 23.110 1.00 97.06 88 ARG A O 1
ATOM 715 N N . LEU A 1 89 ? -8.172 0.207 22.159 1.00 97.81 89 LEU A N 1
ATOM 716 C CA . LEU A 1 89 ? -8.049 0.981 23.391 1.00 97.81 89 LEU A CA 1
ATOM 717 C C . LEU A 1 89 ? -9.428 1.401 23.917 1.00 97.81 89 LEU A C 1
ATOM 719 O O . LEU A 1 89 ? -9.711 1.217 25.099 1.00 97.81 89 LEU A O 1
ATOM 723 N N . ASP A 1 90 ? -10.295 1.899 23.037 1.00 96.56 90 ASP A N 1
ATOM 724 C CA . ASP A 1 90 ? -11.665 2.290 23.379 1.00 96.56 90 ASP A CA 1
ATOM 725 C C . ASP A 1 90 ? -12.469 1.081 23.901 1.00 96.56 90 ASP A C 1
ATOM 727 O O . ASP A 1 90 ? -13.137 1.179 24.933 1.00 96.56 90 ASP A O 1
ATOM 731 N N . ALA A 1 91 ? -12.328 -0.089 23.265 1.00 96.12 91 ALA A N 1
ATOM 732 C CA . ALA A 1 91 ? -12.936 -1.337 23.730 1.00 96.12 91 ALA A CA 1
ATOM 733 C C . ALA A 1 91 ? -12.420 -1.766 25.115 1.00 96.12 91 ALA A C 1
ATOM 735 O O . ALA A 1 91 ? -13.219 -2.130 25.975 1.00 96.12 91 ALA A O 1
ATOM 736 N N . ALA A 1 92 ? -11.111 -1.666 25.372 1.00 96.69 92 ALA A N 1
ATOM 737 C CA . ALA A 1 92 ? -10.534 -1.984 26.679 1.00 96.69 92 ALA A CA 1
ATOM 738 C C . ALA A 1 92 ? -11.022 -1.026 27.784 1.00 96.69 92 ALA A C 1
ATOM 740 O O . ALA A 1 92 ? -11.276 -1.445 28.914 1.00 96.69 92 ALA A O 1
ATOM 741 N N . HIS A 1 93 ? -11.197 0.262 27.471 1.00 97.00 93 HIS A N 1
ATOM 742 C CA . HIS A 1 93 ? -11.795 1.225 28.401 1.00 97.00 93 HIS A CA 1
ATOM 743 C C . HIS A 1 93 ? -13.268 0.915 28.703 1.00 97.00 93 HIS A C 1
ATOM 745 O O . HIS A 1 93 ? -13.701 1.059 29.854 1.00 97.00 93 HIS A O 1
ATOM 751 N N . ALA A 1 94 ? -14.032 0.485 27.696 1.00 95.12 94 ALA A N 1
ATOM 752 C CA . ALA A 1 94 ? -15.413 0.050 27.877 1.00 95.12 94 ALA A CA 1
ATOM 753 C C . ALA A 1 94 ? -15.489 -1.211 28.754 1.00 95.12 94 ALA A C 1
ATOM 755 O O . ALA A 1 94 ? -16.243 -1.218 29.724 1.00 95.12 94 ALA A O 1
ATOM 756 N N . GLU A 1 95 ? -14.646 -2.215 28.492 1.00 95.12 95 GLU A N 1
ATOM 757 C CA . GLU A 1 95 ? -14.554 -3.448 29.288 1.00 95.12 95 GLU A CA 1
ATOM 758 C C . GLU A 1 95 ? -14.200 -3.150 30.752 1.00 95.12 95 GLU A C 1
ATOM 760 O O . GLU A 1 95 ? -14.879 -3.610 31.667 1.00 95.12 95 GLU A O 1
ATOM 765 N N . HIS A 1 96 ? -13.222 -2.273 30.995 1.00 96.75 96 HIS A N 1
ATOM 766 C CA . HIS A 1 96 ? -12.894 -1.845 32.355 1.00 96.75 96 HIS A CA 1
ATOM 767 C C . HIS A 1 96 ? -14.083 -1.183 33.072 1.00 96.75 96 HIS A C 1
ATOM 769 O O . HIS A 1 96 ? -14.308 -1.403 34.265 1.00 96.75 96 HIS A O 1
ATOM 775 N N . SER A 1 97 ? -14.858 -0.364 32.357 1.00 95.94 97 SER A N 1
ATOM 776 C CA . SER A 1 97 ? -16.043 0.293 32.919 1.00 95.94 97 SER A CA 1
ATOM 777 C C . SER A 1 97 ? -17.155 -0.718 33.222 1.00 95.94 97 SER A C 1
ATOM 779 O O . SER A 1 97 ? -17.803 -0.619 34.269 1.00 95.94 97 SER A O 1
ATOM 781 N N . ALA A 1 98 ? -17.333 -1.716 32.352 1.00 93.69 98 ALA A N 1
ATOM 782 C CA . ALA A 1 98 ? -18.254 -2.829 32.551 1.00 93.69 98 ALA A CA 1
ATOM 783 C C . ALA A 1 98 ? -17.884 -3.653 33.797 1.00 93.69 98 ALA A C 1
ATOM 785 O O . ALA A 1 98 ? -18.746 -3.914 34.640 1.00 93.69 98 ALA A O 1
ATOM 786 N N . ASP A 1 99 ? -16.599 -3.960 33.992 1.00 94.38 99 ASP A N 1
ATOM 787 C CA . ASP A 1 99 ? -16.102 -4.663 35.181 1.00 94.38 99 ASP A CA 1
ATOM 788 C C . ASP A 1 99 ? -16.409 -3.892 36.475 1.00 94.38 99 ASP A C 1
ATOM 790 O O . ASP A 1 99 ? -16.896 -4.459 37.461 1.00 94.38 99 ASP A O 1
ATOM 794 N N . GLN A 1 100 ? -16.171 -2.574 36.489 1.00 95.62 100 GLN A N 1
ATOM 795 C CA . GLN A 1 100 ? -16.498 -1.728 37.645 1.00 95.62 100 GLN A CA 1
ATOM 796 C C . GLN A 1 100 ? -18.007 -1.705 37.932 1.00 95.62 100 GLN A C 1
ATOM 798 O O . GLN A 1 100 ? -18.431 -1.765 39.097 1.00 95.62 100 GLN A O 1
ATOM 803 N N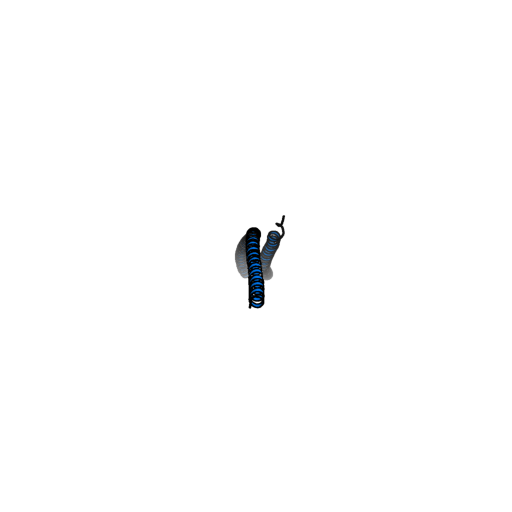 . LEU A 1 101 ? -18.835 -1.656 36.885 1.00 93.00 101 LEU A N 1
ATOM 804 C CA . LEU A 1 101 ? -20.286 -1.740 37.017 1.00 93.00 101 LEU A CA 1
ATOM 805 C C . LEU A 1 101 ? -20.710 -3.102 37.584 1.00 93.00 101 LEU A C 1
ATOM 807 O O . LEU A 1 101 ? -21.521 -3.150 38.511 1.00 93.00 101 LEU A O 1
ATOM 811 N N . GLN A 1 102 ? -20.121 -4.201 37.110 1.00 92.88 102 GLN A N 1
ATOM 812 C CA . GLN A 1 102 ? -20.405 -5.550 37.598 1.00 92.88 102 GLN A CA 1
ATOM 813 C C . GLN A 1 102 ? -20.036 -5.720 39.080 1.00 92.88 102 GLN A C 1
ATOM 815 O O . GLN A 1 102 ? -20.806 -6.312 39.851 1.00 92.88 102 GLN A O 1
ATOM 820 N N . LEU A 1 103 ? -18.904 -5.161 39.518 1.00 94.69 103 LEU A N 1
ATOM 821 C CA . LEU A 1 103 ? -18.518 -5.126 40.934 1.00 94.69 103 LEU A CA 1
ATOM 822 C C . LEU A 1 103 ? -19.529 -4.337 41.775 1.00 94.69 103 LEU A C 1
ATOM 824 O O . LEU A 1 103 ? -19.941 -4.794 42.848 1.00 94.69 103 LEU A O 1
ATOM 828 N N . THR A 1 104 ? -19.972 -3.185 41.271 1.00 93.81 104 THR A N 1
ATOM 829 C CA . THR A 1 104 ? -20.973 -2.336 41.933 1.00 93.81 104 THR A CA 1
ATOM 830 C C . THR A 1 104 ? -22.312 -3.062 42.071 1.00 93.81 104 THR A C 1
ATOM 832 O O . THR A 1 104 ? -22.864 -3.140 43.170 1.00 93.81 104 THR A O 1
ATOM 835 N N . ILE A 1 105 ? -22.798 -3.681 40.993 1.00 90.38 105 ILE A N 1
ATOM 836 C CA . ILE A 1 105 ? -24.015 -4.503 40.976 1.00 90.38 105 ILE A CA 1
ATOM 837 C C . ILE A 1 105 ? -23.911 -5.653 41.985 1.00 90.38 105 ILE A C 1
ATOM 839 O O . ILE A 1 105 ? -24.831 -5.882 42.773 1.00 90.38 105 ILE A O 1
ATOM 843 N N . THR A 1 106 ? -22.778 -6.357 42.010 1.00 88.81 106 THR A N 1
ATOM 844 C CA . THR A 1 106 ? -22.533 -7.465 42.946 1.00 88.81 106 THR A CA 1
ATOM 845 C C . THR A 1 106 ? -22.568 -6.993 44.402 1.00 88.81 106 THR A C 1
ATOM 847 O O . THR A 1 106 ? -23.111 -7.681 45.270 1.00 88.81 106 THR A O 1
ATOM 850 N N . ASN A 1 107 ? -22.028 -5.805 44.685 1.00 90.12 107 ASN A N 1
ATOM 851 C CA . ASN A 1 107 ? -22.079 -5.206 46.015 1.00 90.12 107 ASN A CA 1
ATOM 852 C C . ASN A 1 107 ? -23.524 -4.869 46.423 1.00 90.12 107 ASN A C 1
ATOM 854 O O . ASN A 1 107 ? -23.965 -5.286 47.494 1.00 90.12 107 ASN A O 1
ATOM 858 N N . ILE A 1 108 ? -24.290 -4.215 45.542 1.00 86.50 108 ILE A N 1
ATOM 859 C CA . ILE A 1 108 ? -25.703 -3.880 45.789 1.00 86.50 108 ILE A CA 1
ATOM 860 C C . ILE A 1 108 ? -26.527 -5.148 46.053 1.00 86.50 108 ILE A C 1
ATOM 862 O O . ILE A 1 108 ? -27.276 -5.199 47.029 1.00 86.50 108 ILE A O 1
ATOM 866 N N . ARG A 1 109 ? -26.347 -6.203 45.246 1.00 83.19 109 ARG A N 1
ATOM 867 C CA . ARG A 1 109 ? -27.009 -7.505 45.455 1.00 83.19 109 ARG A CA 1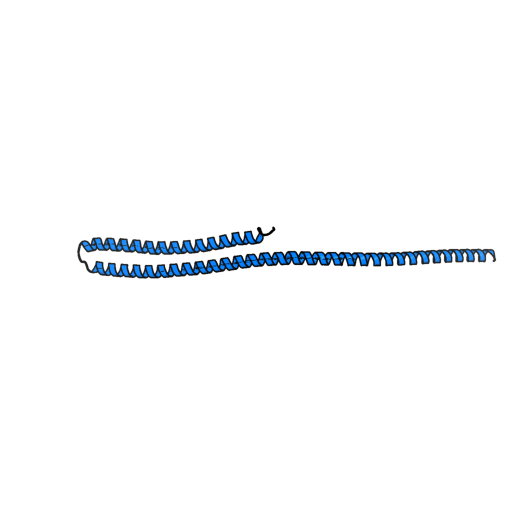
ATOM 868 C C . ARG A 1 109 ? -26.717 -8.079 46.842 1.00 83.19 109 ARG A C 1
ATOM 870 O O . ARG A 1 109 ? -27.636 -8.525 47.528 1.00 83.19 109 ARG A O 1
ATOM 877 N N . ARG A 1 110 ? -25.455 -8.023 47.285 1.00 83.50 110 ARG A N 1
ATOM 878 C CA . ARG A 1 110 ? -25.042 -8.494 48.617 1.00 83.50 110 ARG A CA 1
ATOM 879 C C . ARG A 1 110 ? -25.694 -7.684 49.741 1.00 83.50 110 ARG A C 1
ATOM 881 O O . ARG A 1 110 ? -26.161 -8.271 50.714 1.00 83.50 110 ARG A O 1
ATOM 888 N N . GLN A 1 111 ? -25.749 -6.358 49.608 1.00 82.81 111 GLN A N 1
ATOM 889 C CA . GLN A 1 111 ? -26.389 -5.479 50.595 1.00 82.81 111 GLN A CA 1
ATOM 890 C C . GLN A 1 111 ? -27.898 -5.732 50.696 1.00 82.81 111 GLN A C 1
ATOM 892 O O . GLN A 1 111 ? -28.440 -5.797 51.800 1.00 82.81 111 GLN A O 1
ATOM 897 N N . LEU A 1 112 ? -28.570 -5.920 49.556 1.00 78.38 112 LEU A N 1
ATOM 898 C CA . LEU A 1 112 ? -30.005 -6.189 49.519 1.00 78.38 112 LEU A CA 1
ATOM 899 C C . LEU A 1 112 ? -30.336 -7.542 50.165 1.00 78.38 112 LEU A C 1
ATOM 901 O O . LEU A 1 112 ? -31.237 -7.612 50.999 1.00 78.38 112 LEU A O 1
ATOM 905 N N . ALA A 1 113 ? -29.557 -8.586 49.861 1.00 74.69 113 ALA A N 1
ATOM 906 C CA . ALA A 1 113 ? -29.710 -9.902 50.481 1.00 74.69 113 ALA A CA 1
ATOM 907 C C . ALA A 1 113 ? -29.553 -9.844 52.012 1.00 74.69 113 ALA A C 1
ATOM 909 O O . ALA A 1 113 ? -30.379 -10.404 52.732 1.00 74.69 113 ALA A O 1
ATOM 910 N N . ALA A 1 114 ? -28.551 -9.110 52.515 1.00 75.25 114 ALA A N 1
ATOM 911 C CA . ALA A 1 114 ? -28.347 -8.918 53.952 1.00 75.25 114 ALA A CA 1
ATOM 912 C C . ALA A 1 114 ? -29.508 -8.148 54.622 1.00 75.25 114 ALA A C 1
ATOM 914 O O . ALA A 1 114 ? -29.915 -8.481 55.739 1.00 75.25 114 ALA A O 1
ATOM 915 N N . SER A 1 115 ? -30.076 -7.144 53.941 1.00 70.81 115 SER A N 1
ATOM 916 C CA . SER A 1 115 ? -31.220 -6.368 54.441 1.00 70.81 115 SER A CA 1
ATOM 917 C C . SER A 1 115 ? -32.499 -7.205 54.546 1.00 70.81 115 SER A C 1
ATOM 919 O O . SER A 1 115 ? -33.210 -7.122 55.548 1.00 70.81 115 SER A O 1
ATOM 921 N N . GLU A 1 116 ? -32.782 -8.046 53.554 1.00 67.00 116 GLU A N 1
ATOM 922 C CA . GLU A 1 116 ? -33.983 -8.891 53.524 1.00 67.00 116 GLU A CA 1
ATOM 923 C C . GLU A 1 116 ? -33.943 -10.000 54.593 1.00 67.00 116 GLU A C 1
ATOM 925 O O . GLU A 1 116 ? -34.944 -10.232 55.269 1.00 67.00 116 GLU A O 1
ATOM 930 N N . THR A 1 117 ? -32.774 -10.599 54.870 1.00 61.19 117 THR A N 1
ATOM 931 C CA . THR A 1 117 ? -32.617 -11.583 55.966 1.00 61.19 117 THR A CA 1
ATOM 932 C C . THR A 1 117 ? -32.900 -11.024 57.366 1.00 61.19 117 THR A C 1
ATOM 934 O O . THR A 1 117 ? -33.125 -11.793 58.298 1.00 61.19 117 THR A O 1
ATOM 937 N N . SER A 1 118 ? -32.922 -9.697 57.534 1.00 58.75 118 SER A N 1
ATOM 938 C CA . SER A 1 118 ? -33.172 -9.046 58.827 1.00 58.75 118 SER A CA 1
ATOM 939 C C . SER A 1 118 ? -34.661 -8.816 59.151 1.00 58.75 118 SER A C 1
ATOM 941 O O . SER A 1 118 ? -34.980 -8.362 60.250 1.00 58.75 118 SER A O 1
ATOM 943 N N . LYS A 1 119 ? -35.594 -9.130 58.233 1.00 58.41 119 LYS A N 1
ATOM 944 C CA . LYS A 1 119 ? -37.035 -8.845 58.385 1.00 58.41 119 LYS A CA 1
ATOM 945 C C . LYS A 1 119 ? -37.862 -10.140 58.451 1.00 58.41 119 LYS A C 1
ATOM 947 O O . LYS A 1 119 ? -37.948 -10.877 57.482 1.00 58.41 119 LYS A O 1
ATOM 952 N N . LEU A 1 120 ? -38.519 -10.403 59.588 1.00 52.81 120 LEU A N 1
ATOM 953 C CA . LEU A 1 120 ? -39.370 -11.585 59.850 1.00 52.81 120 LEU A CA 1
ATOM 954 C C . LEU A 1 120 ? -40.884 -11.269 59.721 1.00 52.81 120 LEU A C 1
ATOM 956 O O . LEU A 1 120 ? -41.639 -11.454 60.673 1.00 52.81 120 LEU A O 1
ATOM 960 N N . SER A 1 121 ? -41.362 -10.743 58.585 1.00 57.03 121 SER A N 1
ATOM 961 C CA . SER A 1 121 ? -42.800 -10.433 58.387 1.00 57.03 121 SER A CA 1
ATOM 962 C C . SER A 1 121 ? -43.274 -10.647 56.941 1.00 57.03 121 SER A C 1
ATOM 964 O O . SER A 1 121 ? -42.467 -10.948 56.073 1.00 57.03 121 SER A O 1
ATOM 966 N N . SER A 1 122 ? -44.568 -10.466 56.637 1.00 55.19 122 SER A N 1
ATOM 967 C CA . SER A 1 122 ? -45.115 -10.537 55.262 1.00 55.19 122 SER A CA 1
ATOM 968 C C . SER A 1 122 ? -44.459 -9.552 54.277 1.00 55.19 122 SER A C 1
ATOM 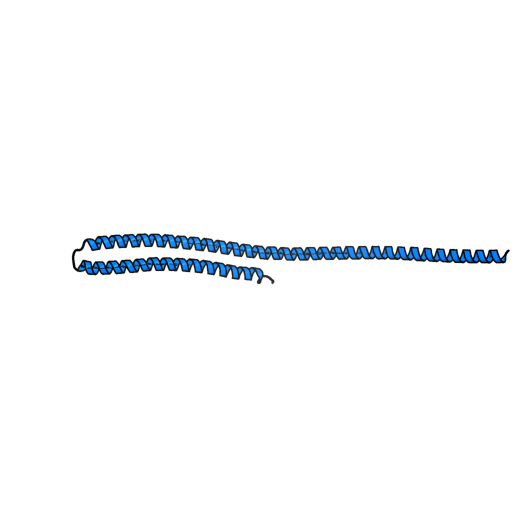970 O O . SER A 1 122 ? -44.466 -9.783 53.067 1.00 55.19 122 SER A O 1
ATOM 972 N N . ALA A 1 123 ? -43.816 -8.493 54.783 1.00 59.09 123 ALA A N 1
ATOM 973 C CA . ALA A 1 123 ? -42.953 -7.618 53.993 1.00 59.09 123 ALA A CA 1
ATOM 974 C C . ALA A 1 123 ? -41.715 -8.350 53.438 1.00 59.09 123 ALA A C 1
ATOM 976 O O . ALA A 1 123 ? -41.221 -7.967 52.382 1.00 59.09 123 ALA A O 1
ATOM 977 N N . ALA A 1 124 ? -41.255 -9.417 54.098 1.00 60.47 124 ALA A N 1
ATOM 978 C CA . ALA A 1 124 ? -40.133 -10.247 53.663 1.00 60.47 124 ALA A CA 1
ATOM 979 C C . ALA A 1 124 ? -40.469 -11.084 52.420 1.00 60.47 124 ALA A C 1
ATOM 981 O O . ALA A 1 124 ? -39.611 -11.297 51.575 1.00 60.47 124 ALA A O 1
ATOM 982 N N . THR A 1 125 ? -41.723 -11.515 52.239 1.00 61.00 125 THR A N 1
ATOM 983 C CA . THR A 1 125 ? -42.139 -12.237 51.021 1.00 61.00 125 THR A CA 1
ATOM 984 C C . THR A 1 125 ? -42.188 -11.301 49.808 1.00 61.00 125 THR A C 1
ATOM 986 O O . THR A 1 125 ? -41.713 -11.649 48.728 1.00 61.00 125 THR A O 1
ATOM 989 N N . ALA A 1 126 ? -42.704 -10.079 49.988 1.00 62.09 126 ALA A N 1
ATOM 990 C CA . ALA A 1 126 ? -42.672 -9.040 48.955 1.00 62.09 126 ALA A CA 1
ATOM 991 C C . ALA A 1 126 ? -41.241 -8.541 48.669 1.00 62.09 126 ALA A C 1
ATOM 993 O O . ALA A 1 126 ? -40.908 -8.220 47.527 1.00 62.09 126 ALA A O 1
ATOM 994 N N . GLY A 1 127 ? -40.389 -8.489 49.694 1.00 62.59 127 GLY A N 1
ATOM 995 C CA . GLY A 1 127 ? -38.972 -8.160 49.578 1.00 62.59 127 GLY A CA 1
ATOM 996 C C . GLY A 1 127 ? -38.156 -9.238 48.857 1.00 62.59 127 GLY A C 1
ATOM 997 O O . GLY A 1 127 ? -37.383 -8.912 47.957 1.00 62.59 127 GLY A O 1
ATOM 998 N N . ALA A 1 128 ? -38.435 -10.520 49.112 1.00 64.69 128 ALA A N 1
ATOM 999 C CA . ALA A 1 128 ? -37.845 -11.646 48.387 1.00 64.69 128 ALA A CA 1
ATOM 1000 C C . ALA A 1 128 ? -38.178 -11.615 46.884 1.00 64.69 128 ALA A C 1
ATOM 1002 O O . ALA A 1 128 ? -37.276 -11.711 46.056 1.00 64.69 128 ALA A O 1
ATOM 1003 N N . ALA A 1 129 ? -39.445 -11.390 46.513 1.00 68.44 129 ALA A N 1
ATOM 1004 C CA . ALA A 1 129 ? -39.840 -11.260 45.106 1.00 68.44 129 ALA A CA 1
ATOM 1005 C C . ALA A 1 129 ? -39.150 -10.068 44.407 1.00 68.44 129 ALA A C 1
ATOM 1007 O O . ALA A 1 129 ? -38.712 -10.174 43.259 1.00 68.44 129 ALA A O 1
ATOM 1008 N N . ARG A 1 130 ? -38.996 -8.938 45.114 1.00 68.81 130 ARG A N 1
ATOM 1009 C CA . ARG A 1 130 ? -38.265 -7.762 44.615 1.00 68.81 130 ARG A CA 1
ATOM 1010 C C . ARG A 1 130 ? -36.766 -8.043 44.447 1.00 68.81 130 ARG A C 1
ATOM 1012 O O . ARG A 1 130 ? -36.177 -7.580 43.469 1.00 68.81 130 ARG A O 1
ATOM 1019 N N . ALA A 1 131 ? -36.157 -8.808 45.352 1.00 70.44 131 ALA A N 1
ATOM 1020 C CA . ALA A 1 131 ? -34.755 -9.208 45.255 1.00 70.44 131 ALA A CA 1
ATOM 1021 C C . ALA A 1 131 ? -34.507 -10.114 44.036 1.00 70.44 131 ALA A C 1
ATOM 1023 O O . ALA A 1 131 ? -33.558 -9.876 43.294 1.00 70.44 131 ALA A O 1
ATOM 1024 N N . THR A 1 132 ? -35.398 -11.075 43.760 1.00 76.56 132 THR A N 1
ATOM 1025 C CA . THR A 1 132 ? -35.307 -11.949 42.575 1.00 76.56 132 THR A CA 1
ATOM 1026 C C . THR A 1 132 ? -35.434 -11.174 41.262 1.00 76.56 132 THR A C 1
ATOM 1028 O O . THR A 1 132 ? -34.646 -11.388 40.344 1.00 76.56 132 THR A O 1
ATOM 1031 N N . ALA A 1 133 ? -36.382 -10.234 41.168 1.00 79.75 133 ALA A N 1
ATOM 1032 C CA . ALA A 1 133 ? -36.521 -9.390 39.980 1.00 79.75 133 ALA A CA 1
ATOM 1033 C C . ALA A 1 133 ? -35.280 -8.506 39.761 1.00 79.75 133 ALA A C 1
ATOM 1035 O O . ALA A 1 133 ? -34.768 -8.420 38.647 1.00 79.75 133 ALA A O 1
ATOM 1036 N N . THR A 1 134 ? -34.760 -7.893 40.831 1.00 80.75 134 THR A N 1
ATOM 1037 C CA . THR A 1 134 ? -33.524 -7.090 40.784 1.00 80.75 134 THR A CA 1
ATOM 1038 C C . THR A 1 134 ? -32.331 -7.924 40.320 1.00 80.75 134 THR A C 1
ATOM 1040 O O . THR A 1 134 ? -31.523 -7.449 39.523 1.00 80.75 134 THR A O 1
ATOM 1043 N N . ASP A 1 135 ? -32.224 -9.171 40.784 1.00 82.88 135 ASP A N 1
ATOM 1044 C CA . ASP A 1 135 ? -31.149 -10.065 40.370 1.00 82.88 135 ASP A CA 1
ATOM 1045 C C . ASP A 1 135 ? -31.225 -10.384 38.873 1.00 82.88 135 ASP A C 1
ATOM 1047 O O . ASP A 1 135 ? -30.237 -10.177 38.169 1.00 82.88 135 ASP A O 1
ATOM 1051 N N . MET A 1 136 ? -32.405 -10.763 38.371 1.00 89.56 136 MET A N 1
ATOM 1052 C CA . MET A 1 136 ? -32.638 -11.018 36.945 1.00 89.56 136 MET A CA 1
ATOM 1053 C C . MET A 1 136 ? -32.304 -9.797 36.076 1.00 89.56 136 MET A C 1
ATOM 1055 O O . MET A 1 136 ? -31.569 -9.933 35.101 1.00 89.56 136 MET A O 1
ATOM 1059 N N . PHE A 1 137 ? -32.783 -8.597 36.429 1.00 89.06 137 PHE A N 1
ATOM 1060 C CA . PHE A 1 137 ? -32.477 -7.379 35.664 1.00 89.06 137 PHE A CA 1
ATOM 1061 C C . PHE A 1 137 ? -30.983 -7.067 35.639 1.00 89.06 137 PHE A C 1
ATOM 1063 O O . PHE A 1 137 ? -30.457 -6.641 34.615 1.00 89.06 137 PHE A O 1
ATOM 1070 N N . ALA A 1 138 ? -30.288 -7.304 36.746 1.00 89.31 138 ALA A N 1
ATOM 1071 C CA . ALA A 1 138 ? -28.852 -7.111 36.801 1.00 89.31 138 ALA A CA 1
ATOM 1072 C C . ALA A 1 138 ? -28.079 -8.174 35.992 1.00 89.31 138 ALA A C 1
ATOM 1074 O O . ALA A 1 138 ? -27.038 -7.847 35.433 1.00 89.31 138 ALA A O 1
ATOM 1075 N N . GLN A 1 139 ? -28.572 -9.419 35.886 1.00 90.19 139 GLN A N 1
ATOM 1076 C CA . GLN A 1 139 ? -27.968 -10.435 35.009 1.00 90.19 139 GLN A CA 1
ATOM 1077 C C . GLN A 1 139 ? -28.181 -10.051 33.542 1.00 90.19 139 GLN A C 1
ATOM 1079 O O . GLN A 1 139 ? -27.221 -10.009 32.781 1.00 90.19 139 GLN A O 1
ATOM 1084 N N . LEU A 1 140 ? -29.408 -9.654 33.188 1.00 94.38 140 LEU A N 1
ATOM 1085 C CA . LEU A 1 140 ? -29.746 -9.172 31.851 1.00 94.38 140 LEU A CA 1
ATOM 1086 C C . LEU A 1 140 ? -28.893 -7.967 31.440 1.00 94.38 140 LEU A C 1
ATOM 1088 O O . LEU A 1 140 ? -28.438 -7.906 30.304 1.00 94.38 140 LEU A O 1
ATOM 1092 N N . LEU A 1 141 ? -28.659 -7.017 32.352 1.00 92.25 141 LEU A N 1
ATOM 1093 C CA . LEU A 1 141 ? -27.815 -5.856 32.075 1.00 92.25 141 LEU A CA 1
ATOM 1094 C C . LEU A 1 141 ? -26.369 -6.268 31.769 1.00 92.25 141 LEU A C 1
ATOM 1096 O O . LEU A 1 141 ? -25.810 -5.783 30.794 1.00 92.25 141 LEU A O 1
ATOM 1100 N N . ILE A 1 142 ? -25.790 -7.179 32.560 1.00 91.81 142 ILE A N 1
ATOM 1101 C CA . ILE A 1 142 ? -24.423 -7.684 32.345 1.00 91.81 142 ILE A CA 1
ATOM 1102 C C . ILE A 1 142 ? -24.317 -8.415 30.999 1.00 91.81 142 ILE A C 1
ATOM 1104 O O . ILE A 1 142 ? -23.392 -8.168 30.230 1.00 91.81 142 ILE A O 1
ATOM 1108 N N . GLU A 1 143 ? -25.264 -9.302 30.692 1.00 93.94 143 GLU A N 1
ATOM 1109 C CA . GLU A 1 143 ? -25.262 -10.048 29.428 1.00 93.94 143 GLU A CA 1
ATOM 1110 C C . GLU A 1 143 ? -25.477 -9.132 28.218 1.00 93.94 143 GLU A C 1
ATOM 1112 O O . GLU A 1 143 ? -24.806 -9.286 27.196 1.00 93.94 143 GLU A O 1
ATOM 1117 N N . SER A 1 144 ? -26.381 -8.156 28.340 1.00 95.69 144 SER A N 1
ATOM 1118 C CA . SER A 1 144 ? -26.656 -7.184 27.282 1.00 95.69 144 SER A CA 1
ATOM 1119 C C . SER A 1 144 ? -25.463 -6.269 27.020 1.00 95.69 144 SER A C 1
ATOM 1121 O O . SER A 1 144 ? -25.185 -5.974 25.860 1.00 95.69 144 SER A O 1
ATOM 1123 N N . ASP A 1 145 ? -24.777 -5.808 28.066 1.00 94.88 145 ASP A N 1
ATOM 1124 C CA . ASP A 1 145 ? -23.588 -4.963 27.944 1.00 94.88 145 ASP A CA 1
ATOM 1125 C C . ASP A 1 145 ? -22.435 -5.729 27.282 1.00 94.88 145 ASP A C 1
ATOM 1127 O O . ASP A 1 145 ? -21.857 -5.263 26.298 1.00 94.88 145 ASP A O 1
ATOM 1131 N N . LYS A 1 146 ? -22.202 -6.977 27.711 1.00 94.25 146 LYS A N 1
ATOM 1132 C CA . LYS A 1 146 ? -21.217 -7.864 27.084 1.00 94.25 146 LYS A CA 1
ATOM 1133 C C . LYS A 1 146 ? -21.499 -8.074 25.593 1.00 94.25 146 LYS A C 1
ATOM 1135 O O . LYS A 1 146 ? -20.602 -7.909 24.767 1.00 94.25 146 LYS A O 1
ATOM 1140 N N . ALA A 1 147 ? -22.739 -8.416 25.239 1.00 96.25 147 ALA A N 1
ATOM 1141 C CA . ALA A 1 147 ? -23.125 -8.607 23.843 1.00 96.25 147 ALA A CA 1
ATOM 1142 C C . ALA A 1 147 ? -22.945 -7.315 23.028 1.00 96.25 147 ALA A C 1
ATOM 1144 O O . ALA A 1 147 ? -22.428 -7.355 21.911 1.00 96.25 147 ALA A O 1
ATOM 1145 N N . ALA A 1 148 ? -23.324 -6.160 23.587 1.00 95.88 148 ALA A N 1
ATOM 1146 C CA . ALA A 1 148 ? -23.129 -4.866 22.940 1.00 95.88 148 ALA A CA 1
ATOM 1147 C C . ALA A 1 148 ? -21.643 -4.575 22.669 1.00 95.88 148 ALA A C 1
ATOM 1149 O O . ALA A 1 148 ? -21.311 -4.126 21.571 1.00 95.88 148 ALA A O 1
ATOM 1150 N N . GLY A 1 149 ? -20.751 -4.892 23.613 1.00 95.19 149 GLY A N 1
ATOM 1151 C CA . GLY A 1 149 ? -19.303 -4.770 23.433 1.00 95.19 149 GLY A CA 1
ATOM 1152 C C . GLY A 1 149 ? -18.758 -5.656 22.308 1.00 95.19 149 GLY A C 1
ATOM 1153 O O . GLY A 1 149 ? -17.988 -5.189 21.466 1.00 95.19 149 GLY A O 1
ATOM 1154 N N . GLU A 1 150 ? -19.202 -6.914 22.228 1.00 95.06 150 GLU A N 1
ATOM 1155 C CA . GLU A 1 150 ? -18.813 -7.836 21.151 1.00 95.06 150 GLU A CA 1
ATOM 1156 C C . GLU A 1 150 ? -19.256 -7.325 19.767 1.00 95.06 150 GLU A C 1
ATOM 1158 O O . GLU A 1 150 ? -18.465 -7.337 18.813 1.00 95.06 150 GLU A O 1
ATOM 1163 N N . TYR A 1 151 ? -20.491 -6.821 19.660 1.00 96.94 151 TYR A N 1
ATOM 1164 C CA . TYR A 1 151 ? -21.005 -6.230 18.422 1.0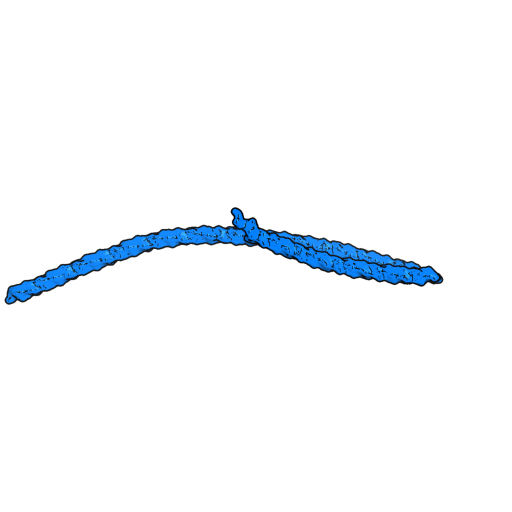0 96.94 151 TYR A CA 1
ATOM 1165 C C . TYR A 1 151 ? -20.277 -4.941 18.043 1.00 96.94 151 TYR A C 1
ATOM 1167 O O . TYR A 1 151 ? -19.938 -4.772 16.871 1.00 96.94 151 TYR A O 1
ATOM 1175 N N . ALA A 1 152 ? -20.000 -4.059 19.007 1.00 96.75 152 ALA A N 1
ATOM 1176 C CA . ALA A 1 152 ? -19.248 -2.830 18.769 1.00 96.75 152 ALA A CA 1
ATOM 1177 C C . ALA A 1 152 ? -17.846 -3.144 18.228 1.00 96.75 152 ALA A C 1
ATOM 1179 O O . ALA A 1 152 ? -17.472 -2.661 17.162 1.00 96.75 152 ALA A O 1
ATOM 1180 N N . ALA A 1 153 ? -17.122 -4.065 18.870 1.00 94.69 153 ALA A N 1
ATOM 1181 C CA . ALA A 1 153 ? -15.792 -4.468 18.424 1.00 94.69 153 ALA A CA 1
ATOM 1182 C C . ALA A 1 153 ? -15.801 -5.094 17.016 1.00 94.69 153 ALA A C 1
ATOM 1184 O O . ALA A 1 153 ? -14.868 -4.896 16.233 1.00 94.69 153 ALA A O 1
ATOM 1185 N N . ALA A 1 154 ? -16.834 -5.869 16.672 1.00 96.94 154 ALA A N 1
ATOM 1186 C CA . ALA A 1 154 ? -16.993 -6.412 15.324 1.00 96.94 154 ALA A CA 1
ATOM 1187 C C . ALA A 1 154 ? -17.306 -5.317 14.292 1.00 96.94 154 ALA A C 1
ATOM 1189 O O . ALA A 1 154 ? -16.714 -5.316 13.210 1.00 96.94 154 ALA A O 1
ATOM 1190 N N . ALA A 1 155 ? -18.193 -4.381 14.635 1.00 97.75 155 ALA A N 1
ATOM 1191 C CA . ALA A 1 155 ? -18.575 -3.266 13.779 1.00 97.75 155 ALA A CA 1
ATOM 1192 C C . ALA A 1 155 ? -17.393 -2.328 13.505 1.00 97.75 155 ALA A C 1
ATOM 1194 O O . ALA A 1 155 ? -17.170 -1.966 12.350 1.00 97.75 155 ALA A O 1
ATOM 1195 N N . ASP A 1 156 ? -16.588 -2.007 14.519 1.00 97.94 156 ASP A N 1
ATOM 1196 C CA . ASP A 1 156 ? -15.396 -1.170 14.363 1.00 97.94 156 ASP A CA 1
ATOM 1197 C C . ASP A 1 156 ? -14.373 -1.826 13.436 1.00 97.94 156 ASP A C 1
ATOM 1199 O O . ASP A 1 156 ? -13.894 -1.194 12.493 1.00 97.94 156 ASP A O 1
ATOM 1203 N N . ARG A 1 157 ? -14.094 -3.126 13.621 1.00 97.12 157 ARG A N 1
ATOM 1204 C CA . ARG A 1 157 ? -13.202 -3.873 12.717 1.00 97.12 157 ARG A CA 1
ATOM 1205 C C . ARG A 1 157 ? -13.714 -3.871 11.280 1.00 97.12 157 ARG A C 1
ATOM 1207 O O . ARG A 1 157 ? -12.934 -3.622 10.363 1.00 97.12 157 ARG A O 1
ATOM 1214 N N . ALA A 1 158 ? -15.004 -4.141 11.081 1.00 98.00 158 ALA A N 1
ATOM 1215 C CA . ALA A 1 158 ? -15.610 -4.163 9.753 1.00 98.00 158 ALA A CA 1
ATOM 1216 C C . ALA A 1 158 ? -15.565 -2.780 9.089 1.00 98.00 158 ALA A C 1
ATOM 1218 O O . ALA A 1 158 ? -15.202 -2.669 7.919 1.00 98.00 158 ALA A O 1
ATOM 1219 N N . ARG A 1 159 ? -15.869 -1.719 9.845 1.00 98.06 159 ARG A N 1
ATOM 1220 C CA . ARG A 1 159 ? -15.812 -0.335 9.370 1.00 98.06 159 ARG A CA 1
ATOM 1221 C C . ARG A 1 159 ? -14.396 0.061 8.970 1.00 98.06 159 ARG A C 1
ATOM 1223 O O . ARG A 1 159 ? -14.213 0.608 7.889 1.00 98.06 159 ARG A O 1
ATOM 1230 N N . ILE A 1 160 ? -13.405 -0.209 9.818 1.00 98.44 160 ILE A N 1
ATOM 1231 C CA . ILE A 1 160 ? -12.010 0.149 9.536 1.00 98.44 160 ILE A CA 1
ATOM 1232 C C . ILE A 1 160 ? -11.503 -0.611 8.306 1.00 98.44 160 ILE A C 1
ATOM 1234 O O . ILE A 1 160 ? -10.891 -0.003 7.431 1.00 98.44 160 ILE A O 1
ATOM 1238 N N . ALA A 1 161 ? -11.818 -1.905 8.188 1.00 97.94 161 ALA A N 1
ATOM 1239 C CA . ALA A 1 161 ? -11.473 -2.695 7.008 1.00 97.94 161 ALA A CA 1
ATOM 1240 C C . ALA A 1 161 ? -12.151 -2.169 5.729 1.00 97.94 161 ALA A C 1
ATOM 1242 O O . ALA A 1 161 ? -11.497 -2.058 4.695 1.00 97.94 161 ALA A O 1
ATOM 1243 N N . GLY A 1 162 ? -13.435 -1.804 5.804 1.00 98.06 162 GLY A N 1
ATOM 1244 C CA . GLY A 1 162 ? -14.172 -1.216 4.682 1.00 98.06 162 GLY A CA 1
ATOM 1245 C C . GLY A 1 162 ? -13.563 0.106 4.217 1.00 98.06 162 GLY A C 1
ATOM 1246 O O . GLY A 1 162 ? -13.230 0.249 3.045 1.00 98.06 162 GLY A O 1
ATOM 1247 N N . LEU A 1 163 ? -13.304 1.026 5.150 1.00 98.12 163 LEU A N 1
ATOM 1248 C CA . LEU A 1 163 ? -12.665 2.311 4.846 1.00 98.12 163 LEU A CA 1
ATOM 1249 C C . LEU A 1 163 ? -11.254 2.139 4.271 1.00 98.12 163 LEU A C 1
ATOM 1251 O O . LEU A 1 163 ? -10.863 2.885 3.377 1.00 98.12 163 LEU A O 1
ATOM 1255 N N . ALA A 1 164 ? -10.482 1.169 4.764 1.00 98.00 164 ALA A N 1
ATOM 1256 C CA . ALA A 1 164 ? -9.167 0.860 4.209 1.00 98.00 164 ALA A CA 1
ATOM 1257 C C . ALA A 1 164 ? -9.270 0.318 2.774 1.00 98.00 164 ALA A C 1
ATOM 1259 O O . ALA A 1 164 ? -8.453 0.677 1.930 1.00 98.00 164 ALA A O 1
ATOM 1260 N N . CYS A 1 165 ? -10.280 -0.507 2.482 1.00 96.88 165 CYS A N 1
ATOM 1261 C CA . CYS A 1 165 ? -10.531 -1.034 1.142 1.00 96.88 165 CYS A CA 1
ATOM 1262 C C . CYS A 1 165 ? -10.897 0.082 0.154 1.00 96.88 165 CYS A C 1
ATOM 1264 O O . CYS A 1 165 ? -10.265 0.186 -0.895 1.00 96.88 165 CYS A O 1
ATOM 1266 N N . GLU A 1 166 ? -11.841 0.951 0.523 1.00 96.50 166 GLU A N 1
ATOM 1267 C CA . GLU A 1 166 ? -12.251 2.106 -0.288 1.00 96.50 166 GLU A CA 1
ATOM 1268 C C . GLU A 1 166 ? -11.060 3.030 -0.579 1.00 96.50 166 GLU A C 1
ATOM 1270 O O . GLU A 1 166 ? -10.755 3.310 -1.735 1.00 96.50 166 GLU A O 1
ATOM 1275 N N . ARG A 1 167 ? -10.299 3.409 0.454 1.00 96.06 167 ARG A N 1
ATOM 1276 C CA . ARG A 1 167 ? -9.114 4.268 0.291 1.00 96.06 167 ARG A CA 1
ATOM 1277 C C . ARG A 1 167 ? -8.008 3.616 -0.537 1.00 96.06 167 ARG A C 1
ATOM 1279 O O . ARG A 1 167 ? -7.327 4.308 -1.285 1.00 96.06 167 ARG A O 1
ATOM 1286 N N . SER A 1 168 ? -7.814 2.303 -0.403 1.00 95.75 168 SER A N 1
ATOM 1287 C CA . SER A 1 168 ? -6.832 1.567 -1.211 1.00 95.75 168 SER A CA 1
ATOM 1288 C C . SER A 1 168 ? -7.227 1.556 -2.685 1.00 95.75 168 SER A C 1
ATOM 1290 O O . SER A 1 168 ? -6.372 1.703 -3.552 1.00 95.75 168 SER A O 1
ATOM 1292 N N . TYR A 1 169 ? -8.520 1.393 -2.972 1.00 94.25 169 TYR A N 1
ATOM 1293 C CA . TYR A 1 169 ? -9.039 1.479 -4.331 1.00 94.25 169 TYR A CA 1
ATOM 1294 C C . TYR A 1 169 ? -8.830 2.883 -4.910 1.00 94.25 169 TYR A C 1
ATOM 1296 O O . TYR A 1 169 ? -8.274 3.013 -6.000 1.00 94.25 169 TYR A O 1
ATOM 1304 N N . ASP A 1 170 ? -9.189 3.924 -4.158 1.00 92.88 170 ASP A N 1
ATOM 1305 C CA . ASP A 1 170 ? -9.029 5.312 -4.595 1.00 92.88 170 ASP A CA 1
ATOM 1306 C C . ASP A 1 170 ? -7.561 5.665 -4.878 1.00 92.88 170 ASP A C 1
ATOM 1308 O O . ASP A 1 170 ? -7.275 6.269 -5.911 1.00 92.88 170 ASP A O 1
ATOM 1312 N N . ALA A 1 171 ? -6.628 5.217 -4.029 1.00 91.19 171 ALA A N 1
ATOM 1313 C CA . ALA A 1 171 ? -5.188 5.409 -4.224 1.00 91.19 171 ALA A CA 1
ATOM 1314 C C . ALA A 1 171 ? -4.675 4.803 -5.547 1.00 91.19 171 ALA A C 1
ATOM 1316 O O . ALA A 1 171 ? -3.801 5.357 -6.215 1.00 91.19 171 ALA A O 1
ATOM 1317 N N . VAL A 1 172 ? -5.233 3.660 -5.957 1.00 88.62 172 VAL A N 1
ATOM 1318 C CA . VAL A 1 172 ? -4.815 2.971 -7.185 1.00 88.62 172 VAL A CA 1
ATOM 1319 C C . VAL A 1 172 ? -5.515 3.529 -8.427 1.00 88.62 172 VAL A C 1
ATOM 1321 O O . VAL A 1 172 ? -4.914 3.526 -9.500 1.00 88.62 172 VAL A O 1
ATOM 1324 N N . VAL A 1 173 ? -6.763 3.996 -8.307 1.00 86.44 173 VAL A N 1
ATOM 1325 C CA . VAL A 1 173 ? -7.624 4.312 -9.463 1.00 86.44 173 VAL A CA 1
ATOM 1326 C C . VAL A 1 173 ? -7.767 5.809 -9.744 1.00 86.44 173 VAL A C 1
ATOM 1328 O O . VAL A 1 173 ? -7.770 6.199 -10.909 1.00 86.44 173 VAL A O 1
ATOM 1331 N N . ASN A 1 174 ? -7.864 6.668 -8.728 1.00 71.94 174 ASN A N 1
ATOM 1332 C CA . ASN A 1 174 ? -8.308 8.060 -8.910 1.00 71.94 174 ASN A CA 1
ATOM 1333 C C . ASN A 1 174 ? -7.173 9.074 -9.141 1.00 71.94 174 ASN A C 1
ATOM 1335 O O . ASN A 1 174 ? -7.395 10.277 -9.032 1.00 71.94 174 ASN A O 1
ATOM 1339 N N . HIS A 1 175 ? -5.964 8.614 -9.468 1.00 60.84 175 HIS A N 1
ATOM 1340 C CA . HIS A 1 175 ? -4.792 9.485 -9.639 1.00 60.84 175 HIS A CA 1
ATOM 1341 C C . HIS A 1 175 ? -4.127 9.374 -11.021 1.00 60.84 175 HIS A C 1
ATOM 1343 O O . HIS A 1 175 ? -2.984 9.783 -11.188 1.00 60.84 175 HIS A O 1
ATOM 1349 N N . ALA A 1 176 ? -4.846 8.840 -12.015 1.00 49.56 176 ALA A N 1
ATOM 1350 C CA . ALA A 1 176 ? -4.429 8.803 -13.421 1.00 49.56 176 ALA A CA 1
ATOM 1351 C C . ALA A 1 176 ? -4.874 10.050 -14.226 1.00 49.56 176 ALA A C 1
ATOM 1353 O O . ALA A 1 176 ? -5.216 9.929 -15.404 1.00 49.56 176 ALA A O 1
ATOM 1354 N N . GLU A 1 177 ? -4.881 11.229 -13.596 1.00 39.28 177 GLU A N 1
ATOM 1355 C CA . GLU A 1 177 ? -5.061 12.547 -14.239 1.00 39.28 177 GLU A CA 1
ATOM 1356 C C . GLU A 1 177 ? -3.827 13.423 -14.001 1.00 39.28 177 GLU A C 1
ATOM 1358 O O . GLU A 1 177 ? -3.417 14.122 -14.957 1.00 39.28 177 GLU A O 1
#